Protein AF-A0A7Y7CDN3-F1 (afdb_monomer_lite)

Structure (mmCIF, N/CA/C/O backbone):
data_AF-A0A7Y7CDN3-F1
#
_entry.id   AF-A0A7Y7CDN3-F1
#
loop_
_atom_site.group_PDB
_atom_site.id
_atom_site.type_symbol
_atom_site.label_atom_id
_atom_site.label_alt_id
_atom_site.label_comp_id
_atom_site.labe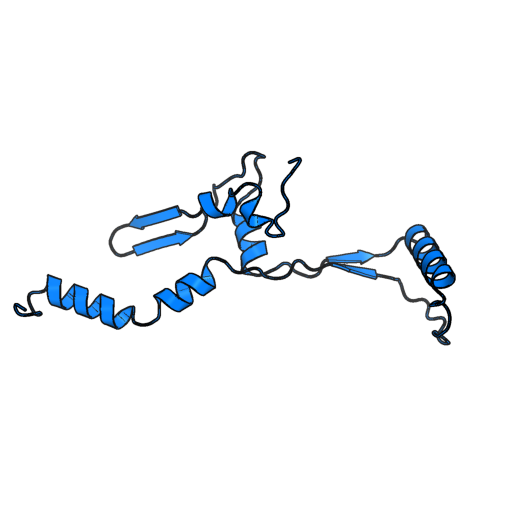l_asym_id
_atom_site.label_entity_id
_atom_site.label_seq_id
_atom_site.pdbx_PDB_ins_code
_atom_site.Cartn_x
_atom_site.Cartn_y
_atom_site.Cartn_z
_atom_site.occupancy
_atom_site.B_iso_or_equiv
_atom_site.auth_seq_id
_atom_site.auth_comp_id
_atom_site.auth_asym_id
_atom_site.auth_atom_id
_atom_site.pdbx_PDB_model_num
ATOM 1 N N . LEU A 1 1 ? 21.767 3.404 4.060 1.00 52.09 1 LEU A N 1
ATOM 2 C CA . LEU A 1 1 ? 21.226 2.105 4.531 1.00 52.09 1 LEU A CA 1
ATOM 3 C C . LEU A 1 1 ? 22.237 0.979 4.282 1.00 52.09 1 LEU A C 1
ATOM 5 O O . LEU A 1 1 ? 21.964 0.056 3.527 1.00 52.09 1 LEU A O 1
ATOM 9 N N . ALA A 1 2 ? 23.423 1.057 4.891 1.00 40.84 2 ALA A N 1
ATOM 10 C CA . ALA A 1 2 ? 24.385 -0.045 4.859 1.00 40.84 2 ALA A CA 1
ATOM 11 C C . ALA A 1 2 ? 24.107 -0.964 6.061 1.00 40.84 2 ALA A C 1
ATOM 13 O O . ALA A 1 2 ? 24.023 -0.468 7.181 1.00 40.84 2 ALA A O 1
ATOM 14 N N . GLY A 1 3 ? 23.918 -2.269 5.828 1.00 55.06 3 GLY A N 1
ATOM 15 C CA . GLY A 1 3 ? 23.789 -3.278 6.894 1.00 55.06 3 GLY A CA 1
ATOM 16 C C . GLY A 1 3 ? 22.379 -3.802 7.211 1.00 55.06 3 GLY A C 1
ATOM 17 O O . GLY A 1 3 ? 22.236 -4.578 8.151 1.00 55.06 3 GLY A O 1
ATOM 18 N N . PHE A 1 4 ? 21.332 -3.438 6.457 1.00 53.91 4 PHE A N 1
ATOM 19 C CA . PHE A 1 4 ? 19.982 -3.979 6.688 1.00 53.91 4 PHE A CA 1
ATOM 20 C C . PHE A 1 4 ? 19.721 -5.255 5.866 1.00 53.91 4 PHE A C 1
ATOM 22 O O . PHE A 1 4 ? 19.510 -5.183 4.659 1.00 53.91 4 PHE A O 1
ATOM 29 N N . ASN A 1 5 ? 19.680 -6.415 6.533 1.00 51.41 5 ASN A N 1
ATOM 30 C CA . ASN A 1 5 ? 19.400 -7.738 5.944 1.00 51.41 5 ASN A CA 1
ATOM 31 C C . ASN A 1 5 ? 17.955 -8.215 6.221 1.00 51.41 5 ASN A C 1
ATOM 33 O O . ASN A 1 5 ? 17.728 -9.331 6.686 1.00 51.41 5 ASN A O 1
ATOM 37 N N . GLY A 1 6 ? 16.955 -7.367 5.958 1.00 52.69 6 GLY A N 1
ATOM 38 C CA . GLY A 1 6 ? 15.535 -7.713 6.090 1.00 52.69 6 GLY A CA 1
ATOM 39 C C . GLY A 1 6 ? 14.761 -7.513 4.784 1.00 52.69 6 GLY A C 1
ATOM 40 O O . GLY A 1 6 ? 14.777 -6.433 4.207 1.00 52.69 6 GLY A O 1
ATOM 41 N N . THR A 1 7 ? 14.008 -8.518 4.332 1.00 49.50 7 THR A N 1
ATOM 42 C CA . THR A 1 7 ? 13.204 -8.493 3.084 1.00 49.50 7 THR A CA 1
ATOM 43 C C . THR A 1 7 ? 11.942 -7.625 3.144 1.00 49.50 7 THR A C 1
ATOM 45 O O . THR A 1 7 ? 11.148 -7.605 2.202 1.00 49.50 7 THR A O 1
ATOM 48 N N . LYS A 1 8 ? 11.709 -6.897 4.238 1.00 54.84 8 LYS A N 1
ATOM 49 C CA . LYS A 1 8 ? 10.496 -6.093 4.410 1.00 54.84 8 LYS A CA 1
ATOM 50 C C . LYS A 1 8 ? 10.820 -4.626 4.173 1.00 54.84 8 LYS A C 1
ATOM 52 O O . LYS A 1 8 ? 11.198 -3.926 5.104 1.00 54.84 8 LYS A O 1
ATOM 57 N N . ALA A 1 9 ? 10.602 -4.154 2.946 1.00 46.16 9 ALA A N 1
ATOM 58 C CA . ALA A 1 9 ? 10.733 -2.740 2.571 1.00 46.16 9 ALA A CA 1
ATOM 59 C C . ALA A 1 9 ? 9.943 -1.787 3.502 1.00 46.16 9 ALA A C 1
ATOM 61 O O . ALA A 1 9 ? 10.349 -0.653 3.718 1.00 46.16 9 ALA A O 1
ATOM 62 N N . LEU A 1 10 ? 8.872 -2.279 4.140 1.00 50.66 10 LEU A N 1
ATOM 63 C CA . LEU A 1 10 ? 8.075 -1.556 5.141 1.00 50.66 10 LEU A CA 1
ATOM 64 C C . LEU A 1 10 ? 8.786 -1.305 6.486 1.00 50.66 10 LEU A C 1
ATOM 66 O O . LEU A 1 10 ? 8.354 -0.449 7.253 1.00 50.66 10 LEU A O 1
ATOM 70 N N . LEU A 1 11 ? 9.839 -2.064 6.802 1.00 52.88 11 LEU A N 1
ATOM 71 C CA . LEU A 1 11 ? 10.558 -2.000 8.082 1.00 52.88 11 LEU A CA 1
ATOM 72 C C . LEU A 1 11 ? 11.887 -1.245 7.998 1.00 52.88 11 LEU A C 1
ATOM 74 O O . LEU A 1 11 ? 12.485 -0.987 9.034 1.00 52.88 11 LEU A O 1
ATOM 78 N N . VAL A 1 12 ? 12.348 -0.902 6.793 1.00 57.94 12 VAL A N 1
ATOM 79 C CA . VAL A 1 12 ? 13.673 -0.296 6.595 1.00 57.94 12 VAL A CA 1
ATOM 80 C C . VAL A 1 12 ? 13.730 1.110 7.200 1.00 57.94 12 VAL A C 1
ATOM 82 O O . VAL A 1 12 ? 14.669 1.429 7.918 1.00 57.94 12 VAL A O 1
ATOM 85 N N . SER A 1 13 ? 12.705 1.932 6.955 1.00 68.06 13 SER A N 1
ATOM 86 C CA . SER A 1 13 ? 12.543 3.242 7.605 1.00 68.06 13 SER A CA 1
ATOM 87 C C . SER A 1 13 ? 11.493 3.234 8.718 1.00 68.06 13 SER A C 1
ATOM 89 O O . SER A 1 13 ? 11.454 4.145 9.537 1.00 68.06 13 SER A O 1
ATOM 91 N N . GLY A 1 14 ? 10.586 2.248 8.726 1.00 74.31 14 GLY A N 1
ATOM 92 C CA . GLY A 1 14 ? 9.419 2.225 9.612 1.00 74.31 14 GLY A CA 1
ATOM 93 C C . GLY A 1 14 ? 8.410 3.356 9.362 1.00 74.31 14 GLY A C 1
ATOM 94 O O . GLY A 1 14 ? 7.388 3.404 10.043 1.00 74.31 14 GLY A O 1
ATOM 95 N N . ALA A 1 15 ? 8.645 4.234 8.377 1.00 79.12 15 ALA A N 1
ATOM 96 C CA . ALA A 1 15 ? 7.847 5.438 8.145 1.00 79.12 15 ALA A CA 1
ATOM 97 C C . ALA A 1 15 ? 6.362 5.122 7.914 1.00 79.12 15 ALA A C 1
ATOM 99 O O . ALA A 1 15 ? 5.504 5.777 8.493 1.00 79.12 15 ALA A O 1
ATOM 100 N N . LEU A 1 16 ? 6.056 4.068 7.145 1.00 82.75 16 LEU A N 1
ATOM 101 C CA . LEU A 1 16 ? 4.673 3.661 6.874 1.00 82.75 16 LEU A CA 1
ATOM 102 C C . LEU A 1 16 ? 3.960 3.086 8.106 1.00 82.75 16 LEU A C 1
ATOM 104 O O . LEU A 1 16 ? 2.758 3.251 8.267 1.00 82.75 16 LEU A O 1
ATOM 108 N N . ARG A 1 17 ? 4.693 2.397 8.987 1.00 83.94 17 ARG A N 1
ATOM 109 C CA . ARG A 1 17 ? 4.140 1.915 10.259 1.00 83.94 17 ARG A CA 1
ATOM 110 C C . ARG A 1 17 ? 3.861 3.093 11.191 1.00 83.94 17 ARG A C 1
ATOM 112 O O . ARG A 1 17 ? 2.812 3.130 11.823 1.00 83.94 17 ARG A O 1
ATOM 119 N N . ASN A 1 18 ? 4.802 4.029 11.274 1.00 85.31 18 ASN A N 1
ATOM 120 C CA . ASN A 1 18 ? 4.725 5.184 12.166 1.00 85.31 18 ASN A CA 1
ATOM 121 C C . ASN A 1 18 ? 3.708 6.233 11.691 1.00 85.31 18 ASN A C 1
ATOM 123 O O . ASN A 1 18 ? 3.297 7.072 12.484 1.00 85.31 18 ASN A O 1
ATOM 127 N N . SER A 1 19 ? 3.287 6.187 10.424 1.00 87.75 19 SER A N 1
ATOM 128 C CA . SER A 1 19 ? 2.269 7.086 9.875 1.00 87.75 19 SER A CA 1
ATOM 129 C C . SER A 1 19 ? 0.828 6.618 10.082 1.00 87.75 19 SER A C 1
ATOM 131 O O . SER A 1 19 ? -0.093 7.325 9.671 1.00 87.75 19 SER A O 1
ATOM 133 N N . ILE A 1 20 ? 0.615 5.451 10.700 1.00 89.69 20 ILE A N 1
ATOM 134 C CA . ILE A 1 20 ? -0.725 4.990 11.072 1.00 89.69 20 ILE A CA 1
ATOM 135 C C . ILE A 1 20 ? -1.225 5.863 12.225 1.00 89.69 20 ILE A C 1
ATOM 137 O O . ILE A 1 20 ? -0.721 5.776 13.344 1.00 89.69 20 ILE A O 1
ATOM 141 N N . SER A 1 21 ? -2.228 6.689 11.949 1.00 91.19 21 SER A N 1
ATOM 142 C CA . SER A 1 21 ? -2.898 7.541 12.920 1.00 91.19 21 SER A CA 1
ATOM 143 C C . SER A 1 21 ? -4.242 6.955 13.338 1.00 91.19 21 SER A C 1
ATOM 145 O O . SER A 1 21 ? -4.941 6.300 12.559 1.00 91.19 21 SER A O 1
ATOM 147 N N . VAL A 1 22 ? -4.596 7.223 14.593 1.00 91.06 22 VAL A N 1
ATOM 148 C CA . VAL A 1 22 ? -5.920 6.969 15.153 1.00 91.06 22 VAL A CA 1
ATOM 149 C C . VAL A 1 22 ? -6.500 8.314 15.560 1.00 91.06 22 VAL A C 1
ATOM 151 O O . VAL A 1 22 ? -5.884 9.025 16.350 1.00 91.06 22 VAL A O 1
ATOM 154 N N . VAL A 1 23 ? -7.653 8.669 15.004 1.00 89.69 23 VAL A N 1
ATOM 155 C CA . VAL A 1 23 ? -8.388 9.892 15.349 1.00 89.69 23 VAL A CA 1
ATOM 156 C C . VAL A 1 23 ? -9.787 9.465 15.758 1.00 89.69 23 VAL A C 1
ATOM 158 O O . VAL A 1 23 ? -10.438 8.747 15.007 1.00 89.69 23 VAL A O 1
ATOM 161 N N . VAL A 1 24 ? -10.218 9.846 16.957 1.00 89.31 24 VAL A N 1
ATOM 162 C CA . VAL A 1 24 ? -11.545 9.514 17.490 1.00 89.31 24 VAL A CA 1
ATOM 163 C C . VAL A 1 24 ? -12.328 10.811 17.628 1.00 89.31 24 VAL A C 1
ATOM 165 O O . VAL A 1 24 ? -11.882 11.719 18.328 1.00 89.31 24 VAL A O 1
ATOM 168 N N . GLU A 1 25 ? -13.472 10.888 16.958 1.00 89.12 25 GLU A N 1
ATOM 169 C CA . GLU A 1 25 ? -14.383 12.031 16.969 1.00 89.12 25 GLU A CA 1
ATOM 170 C C . GLU A 1 25 ? -15.794 11.532 17.284 1.00 89.12 25 GLU A C 1
ATOM 172 O O . GLU A 1 25 ? -16.441 10.882 16.466 1.00 89.12 25 GLU A O 1
ATOM 177 N N . GLY A 1 26 ? -16.266 11.811 18.503 1.00 85.62 26 GLY A N 1
ATOM 178 C CA . GLY A 1 26 ? -17.549 11.298 18.986 1.00 85.62 26 GLY A CA 1
ATOM 179 C C . GLY A 1 26 ? -17.602 9.769 18.929 1.00 85.62 26 GLY A C 1
ATOM 180 O O . GLY A 1 26 ? -16.769 9.094 19.533 1.00 85.62 26 GLY A O 1
ATOM 181 N N . ASP A 1 27 ? -18.568 9.249 18.172 1.00 80.62 27 ASP A N 1
ATOM 182 C CA . ASP A 1 27 ? -18.787 7.811 17.978 1.00 80.62 27 ASP A CA 1
ATOM 183 C C . ASP A 1 27 ? -18.017 7.235 16.775 1.00 80.62 27 ASP A C 1
ATOM 185 O O . ASP A 1 27 ? -18.099 6.036 16.486 1.00 80.62 27 ASP A O 1
ATOM 189 N N . GLU A 1 28 ? -17.252 8.067 16.066 1.00 80.38 28 GLU A N 1
ATOM 190 C CA . GLU A 1 28 ? -16.470 7.664 14.905 1.00 80.38 28 GLU A CA 1
ATOM 191 C C . GLU A 1 28 ? -14.978 7.582 15.233 1.00 80.38 28 GLU A C 1
ATOM 193 O O . GLU A 1 28 ? -14.409 8.387 15.971 1.00 80.38 28 GLU A O 1
ATOM 198 N N . ALA A 1 29 ? -14.313 6.581 14.658 1.00 86.25 29 ALA A N 1
ATOM 199 C CA . ALA A 1 29 ? -12.872 6.425 14.764 1.00 86.25 29 ALA A CA 1
ATOM 200 C C . ALA A 1 29 ? -12.264 6.202 13.381 1.00 86.25 29 ALA A C 1
ATOM 202 O O . ALA A 1 29 ? -12.572 5.230 12.686 1.00 86.25 29 ALA A O 1
ATOM 203 N N . PHE A 1 30 ? -11.343 7.080 13.004 1.00 88.62 30 PHE A N 1
ATOM 204 C CA . PHE A 1 30 ? -10.455 6.890 11.874 1.00 88.62 30 PHE A CA 1
ATOM 205 C C . PHE A 1 30 ? -9.218 6.106 12.317 1.00 88.62 30 PHE A C 1
ATOM 207 O O . PHE A 1 30 ? -8.554 6.473 13.284 1.00 88.62 30 PHE A O 1
ATOM 214 N N . ILE A 1 31 ? -8.881 5.047 11.578 1.00 89.81 31 ILE A N 1
ATOM 215 C CA . ILE A 1 31 ? -7.625 4.304 11.726 1.00 89.81 31 ILE A CA 1
ATOM 216 C C . ILE A 1 31 ? -7.027 4.136 10.333 1.00 89.81 31 ILE A C 1
ATOM 218 O O . ILE A 1 31 ? -7.581 3.418 9.496 1.00 89.81 31 ILE A O 1
ATOM 222 N N . GLY A 1 32 ? -5.894 4.775 10.069 1.00 92.12 32 GLY A N 1
ATOM 223 C CA . GLY A 1 32 ? -5.285 4.726 8.743 1.00 92.12 32 GLY A CA 1
ATOM 224 C C . GLY A 1 32 ? -4.109 5.673 8.596 1.00 92.12 32 GLY A C 1
ATOM 225 O O . GLY A 1 32 ? -3.573 6.164 9.578 1.00 92.12 32 GLY A O 1
ATOM 226 N N . VAL A 1 33 ? -3.695 5.925 7.357 1.00 92.06 33 VAL A N 1
ATOM 227 C CA . VAL A 1 33 ? -2.621 6.879 7.052 1.00 92.06 33 VAL A CA 1
ATOM 228 C C . VAL A 1 33 ? -3.248 8.194 6.599 1.00 92.06 33 VAL A C 1
ATOM 230 O O . VAL A 1 33 ? -4.052 8.206 5.666 1.00 92.06 33 VAL A O 1
ATOM 233 N N . SER A 1 34 ? -2.890 9.301 7.255 1.00 91.69 34 SER A N 1
ATOM 234 C CA . SER A 1 34 ? -3.358 10.636 6.860 1.00 91.69 34 SER A CA 1
ATOM 235 C C . SER A 1 34 ? -2.899 10.994 5.441 1.00 91.69 34 SER A C 1
ATOM 237 O O . SER A 1 34 ? -1.760 10.721 5.061 1.00 91.69 34 SER A O 1
ATOM 239 N N . ARG A 1 35 ? -3.745 11.702 4.678 1.00 90.50 35 ARG A N 1
ATOM 240 C CA . ARG A 1 35 ? -3.383 12.238 3.348 1.00 90.50 35 ARG A CA 1
ATOM 241 C C . ARG A 1 35 ? -2.214 13.223 3.395 1.00 90.50 35 ARG A C 1
ATOM 243 O O . ARG A 1 35 ? -1.526 13.409 2.397 1.00 90.50 35 ARG A O 1
ATOM 250 N N . THR A 1 36 ? -1.997 13.860 4.543 1.00 91.50 36 THR A N 1
ATOM 251 C CA . THR A 1 36 ? -0.902 14.814 4.754 1.00 91.50 36 THR A CA 1
ATOM 252 C C . THR A 1 36 ? 0.387 14.150 5.235 1.00 91.50 36 THR A C 1
ATOM 254 O O . THR A 1 36 ? 1.405 14.829 5.335 1.00 91.50 36 THR A O 1
ATOM 257 N N . ALA A 1 37 ? 0.381 12.842 5.517 1.00 90.06 37 ALA A N 1
ATOM 258 C CA . ALA A 1 37 ? 1.557 12.140 6.015 1.00 90.06 37 ALA A CA 1
ATOM 259 C C . ALA A 1 37 ? 2.650 12.060 4.938 1.00 90.06 37 ALA A C 1
ATOM 261 O O . ALA A 1 37 ? 2.417 11.564 3.829 1.00 90.06 37 ALA A O 1
ATOM 262 N N . LYS A 1 38 ? 3.854 12.526 5.284 1.00 91.06 38 LYS A N 1
ATOM 263 C CA . LYS A 1 38 ? 5.031 12.528 4.410 1.00 91.06 38 LYS A CA 1
ATOM 264 C C . LYS A 1 38 ? 6.166 11.698 4.998 1.00 91.06 38 LYS A C 1
ATOM 266 O O . LYS A 1 38 ? 6.315 11.629 6.217 1.00 91.06 38 LYS A O 1
ATOM 271 N N . SER A 1 39 ? 6.948 11.054 4.134 1.00 86.12 39 SER A N 1
ATOM 272 C CA . SER A 1 39 ? 8.206 10.420 4.530 1.00 86.12 39 SER A CA 1
ATOM 273 C C . SER A 1 39 ? 9.240 11.497 4.902 1.00 86.12 39 SER A C 1
ATOM 275 O O . SER A 1 39 ? 9.046 12.666 4.559 1.00 86.12 39 SER A O 1
ATOM 277 N N . PRO A 1 40 ? 10.355 11.132 5.563 1.00 82.50 40 PRO A N 1
ATOM 278 C CA . PRO A 1 40 ? 11.478 12.053 5.770 1.00 82.50 40 PRO A CA 1
ATOM 279 C C . PRO A 1 40 ? 11.995 12.692 4.471 1.00 82.50 40 PRO A C 1
ATOM 281 O O . PRO A 1 40 ? 12.467 13.823 4.493 1.00 82.50 40 PRO A O 1
ATOM 284 N N . ASP A 1 41 ? 11.839 11.995 3.344 1.00 84.06 41 ASP A N 1
ATOM 285 C CA . ASP A 1 41 ? 12.245 12.440 2.008 1.00 84.06 41 ASP A CA 1
ATOM 286 C C . ASP A 1 41 ? 11.140 13.236 1.275 1.00 84.06 41 ASP A C 1
ATOM 288 O O . ASP A 1 41 ? 11.288 13.597 0.110 1.00 84.06 41 ASP A O 1
ATOM 292 N N . GLY A 1 42 ? 10.007 13.511 1.935 1.00 85.94 42 GLY A N 1
ATOM 293 C CA . GLY A 1 42 ? 8.887 14.282 1.381 1.00 85.94 42 GLY A CA 1
ATOM 294 C C . GLY A 1 42 ? 7.891 13.473 0.539 1.00 85.94 42 GLY A C 1
ATOM 295 O O . GLY A 1 42 ? 6.933 14.039 0.002 1.00 85.94 42 GLY A O 1
ATOM 296 N N . GLU A 1 43 ? 8.058 12.154 0.439 1.00 86.00 43 GLU A N 1
ATOM 297 C CA . GLU A 1 43 ? 7.151 11.293 -0.325 1.00 86.00 43 GLU A CA 1
ATOM 298 C C . GLU A 1 43 ? 5.792 11.149 0.365 1.00 86.00 43 GLU A C 1
ATOM 300 O O . GLU A 1 43 ? 5.681 11.118 1.589 1.00 86.00 43 GLU A O 1
ATOM 305 N N . SER A 1 44 ? 4.731 11.036 -0.429 1.00 90.38 44 SER A N 1
ATOM 306 C CA . SER A 1 44 ? 3.364 10.847 0.056 1.00 90.38 44 SER A CA 1
ATOM 307 C C . SER A 1 44 ? 3.169 9.445 0.641 1.00 90.38 44 SER A C 1
ATOM 309 O O . SER A 1 44 ? 3.136 8.453 -0.088 1.00 90.38 44 SER A O 1
ATOM 311 N N . LEU A 1 45 ? 3.005 9.340 1.963 1.00 90.62 45 LEU A N 1
ATOM 312 C CA . LEU A 1 45 ? 2.848 8.036 2.617 1.00 90.62 45 LEU A CA 1
ATOM 313 C C . LEU A 1 45 ? 1.477 7.408 2.366 1.00 90.62 45 LEU A C 1
ATOM 315 O O . LEU A 1 45 ? 1.356 6.189 2.466 1.00 90.62 45 LEU A O 1
ATOM 319 N N . VAL A 1 46 ? 0.457 8.199 2.016 1.00 92.38 46 VAL A N 1
ATOM 320 C CA . VAL A 1 46 ? -0.862 7.665 1.645 1.00 92.38 46 VAL A CA 1
ATOM 321 C C . VAL A 1 46 ? -0.808 6.899 0.320 1.00 92.38 46 VAL A C 1
ATOM 323 O O . VAL A 1 46 ? -1.386 5.820 0.222 1.00 92.38 46 VAL A O 1
ATOM 326 N N . ASP A 1 47 ? -0.037 7.382 -0.657 1.00 90.12 47 ASP A N 1
ATOM 327 C CA . ASP A 1 47 ? 0.103 6.720 -1.960 1.00 90.12 47 ASP A CA 1
ATOM 328 C C . ASP A 1 47 ? 0.898 5.419 -1.818 1.00 90.12 47 ASP A C 1
ATOM 330 O O . ASP A 1 47 ? 0.524 4.377 -2.360 1.00 90.12 47 ASP A O 1
ATOM 334 N N . VAL A 1 48 ? 1.950 5.450 -0.994 1.00 89.19 48 VAL A N 1
ATOM 335 C CA . VAL A 1 48 ? 2.709 4.251 -0.620 1.00 89.19 48 VAL A CA 1
ATOM 336 C C . VAL A 1 48 ? 1.815 3.261 0.132 1.00 89.19 48 VAL A C 1
ATOM 338 O O . VAL A 1 48 ? 1.832 2.071 -0.183 1.00 89.19 48 VAL A O 1
ATOM 341 N N . ALA A 1 49 ? 0.999 3.726 1.086 1.00 90.06 49 ALA A N 1
ATOM 342 C CA . ALA A 1 49 ? 0.050 2.883 1.814 1.00 90.06 49 ALA A CA 1
ATOM 343 C C . ALA A 1 49 ? -0.942 2.208 0.867 1.00 90.06 49 ALA A C 1
ATOM 345 O O . ALA A 1 49 ? -1.166 1.005 0.976 1.00 90.06 49 ALA A O 1
ATOM 346 N N . GLN A 1 50 ? -1.505 2.957 -0.080 1.00 91.69 50 GLN A N 1
ATOM 347 C CA . GLN A 1 50 ? -2.468 2.440 -1.044 1.00 91.69 50 GLN A CA 1
ATOM 348 C C . GLN A 1 50 ? -1.829 1.411 -1.982 1.00 91.69 50 GLN A C 1
ATOM 350 O O . GLN A 1 50 ? -2.381 0.324 -2.167 1.00 91.69 50 GLN A O 1
ATOM 355 N N . LEU A 1 51 ? -0.643 1.714 -2.516 1.00 90.81 51 LEU A N 1
ATOM 356 C CA . LEU A 1 51 ? 0.105 0.796 -3.372 1.00 90.81 51 LEU A CA 1
ATOM 357 C C . LEU A 1 51 ? 0.442 -0.509 -2.640 1.00 90.81 51 LEU A C 1
ATOM 359 O O . LEU A 1 51 ? 0.350 -1.585 -3.224 1.00 90.81 51 LEU A O 1
ATOM 363 N N . GLN A 1 52 ? 0.813 -0.432 -1.362 1.00 89.44 52 GLN A N 1
ATOM 364 C CA . GLN A 1 52 ? 1.096 -1.619 -0.556 1.00 89.44 52 GLN A CA 1
ATOM 365 C C . GLN A 1 52 ? -0.192 -2.371 -0.205 1.00 89.44 52 GLN A C 1
ATOM 367 O O . GLN A 1 52 ? -0.233 -3.587 -0.336 1.00 89.44 52 GLN A O 1
ATOM 372 N N . GLU A 1 53 ? -1.272 -1.696 0.180 1.00 89.56 53 GLU A N 1
ATOM 373 C CA . GLU A 1 53 ? -2.505 -2.366 0.609 1.00 89.56 53 GLU A CA 1
ATOM 374 C C . GLU A 1 53 ? -3.228 -3.084 -0.546 1.00 89.56 53 GLU A C 1
ATOM 376 O O . GLU A 1 53 ? -3.797 -4.161 -0.343 1.00 89.56 53 GLU A O 1
ATOM 381 N N . TYR A 1 54 ? -3.182 -2.521 -1.758 1.00 92.44 54 TYR A N 1
ATOM 382 C CA . TYR A 1 54 ? -3.943 -3.016 -2.915 1.00 92.44 54 TYR A CA 1
ATOM 383 C C . TYR A 1 54 ? -3.083 -3.547 -4.065 1.00 92.44 54 TYR A C 1
ATOM 385 O O . TYR A 1 54 ? -3.601 -4.243 -4.938 1.00 92.44 54 TYR A O 1
ATOM 393 N N . GLY A 1 55 ? -1.777 -3.288 -4.055 1.00 91.56 55 GLY A N 1
ATOM 394 C CA . GLY A 1 55 ? -0.925 -3.512 -5.216 1.00 91.56 55 GLY A CA 1
ATOM 395 C C . GLY A 1 55 ? -1.083 -2.407 -6.261 1.00 91.56 55 GLY A C 1
ATOM 396 O O . GLY A 1 55 ? -1.963 -1.549 -6.182 1.00 91.56 55 GLY A O 1
ATOM 397 N N . GLY A 1 56 ? -0.191 -2.425 -7.246 1.00 90.56 56 GLY A N 1
ATOM 398 C CA . GLY A 1 56 ? -0.207 -1.499 -8.373 1.00 90.56 56 GLY A CA 1
ATOM 399 C C . GLY A 1 56 ? -0.803 -2.131 -9.631 1.00 90.56 56 GLY A C 1
ATOM 400 O O . GLY A 1 56 ? -0.767 -3.360 -9.783 1.00 90.56 56 GLY A O 1
ATOM 401 N N . PRO A 1 57 ? -1.310 -1.310 -10.567 1.00 91.19 57 PRO A N 1
ATOM 402 C CA . PRO A 1 57 ? -1.603 -1.789 -11.908 1.00 91.19 57 PRO A CA 1
ATOM 403 C C . PRO A 1 57 ? -0.307 -2.266 -12.590 1.00 91.19 57 PRO A C 1
ATOM 405 O O . PRO A 1 57 ? 0.778 -1.764 -12.275 1.00 91.19 57 PRO A O 1
ATOM 408 N N . PRO A 1 58 ? -0.387 -3.222 -13.530 1.00 91.00 58 PRO A N 1
ATOM 409 C CA . PRO A 1 58 ? 0.763 -3.599 -14.337 1.00 91.00 58 PRO A CA 1
ATOM 410 C C . PRO A 1 58 ? 1.286 -2.401 -15.134 1.00 91.00 58 PRO A C 1
ATOM 412 O O . PRO A 1 58 ? 0.527 -1.713 -15.818 1.00 91.00 58 PRO A O 1
ATOM 415 N N . VAL A 1 59 ? 2.593 -2.179 -15.084 1.00 90.62 59 VAL A N 1
ATOM 416 C CA . VAL A 1 59 ? 3.297 -1.214 -15.922 1.00 90.62 59 VAL A CA 1
ATOM 417 C C . VAL A 1 59 ? 3.878 -1.970 -17.108 1.00 90.62 59 VAL A C 1
ATOM 419 O O . VAL A 1 59 ? 4.704 -2.871 -16.954 1.00 90.62 59 VAL A O 1
ATOM 422 N N . VAL A 1 60 ? 3.425 -1.610 -18.308 1.00 90.06 60 VAL A N 1
ATOM 423 C CA . VAL A 1 60 ? 3.901 -2.201 -19.561 1.00 90.06 60 VAL A CA 1
ATOM 424 C C . VAL A 1 60 ? 4.987 -1.308 -20.143 1.00 90.06 60 VAL A C 1
ATOM 426 O O . VAL A 1 60 ? 4.719 -0.209 -20.626 1.00 90.06 60 VAL A O 1
ATOM 429 N N . ILE A 1 61 ? 6.224 -1.792 -20.112 1.00 89.38 61 ILE A N 1
ATOM 430 C CA . ILE A 1 61 ? 7.398 -1.077 -20.604 1.00 89.38 61 ILE A CA 1
ATOM 431 C C . ILE A 1 61 ? 7.783 -1.667 -21.967 1.00 89.38 61 ILE A C 1
ATOM 433 O O . ILE A 1 61 ? 8.203 -2.829 -22.043 1.00 89.38 61 ILE A O 1
ATOM 437 N N . PRO A 1 62 ? 7.662 -0.910 -23.072 1.00 89.44 62 PRO A N 1
ATOM 438 C CA . PRO A 1 62 ? 8.075 -1.398 -24.379 1.00 89.44 62 PRO A CA 1
ATOM 439 C C . PRO A 1 62 ? 9.596 -1.571 -24.425 1.00 89.44 62 PRO A C 1
ATOM 441 O O . PRO A 1 62 ? 10.356 -0.654 -24.103 1.00 89.44 62 PRO A O 1
ATOM 444 N N . MET A 1 63 ? 10.073 -2.736 -24.871 1.00 87.88 63 MET A N 1
ATOM 445 C CA . MET A 1 63 ? 11.511 -2.946 -25.002 1.00 87.88 63 MET A CA 1
ATOM 446 C C . MET A 1 63 ? 12.068 -2.168 -26.191 1.00 87.88 63 MET A C 1
ATOM 448 O O . MET A 1 63 ? 11.663 -2.379 -27.342 1.00 87.88 63 MET A O 1
ATOM 452 N N . THR A 1 64 ? 13.089 -1.354 -25.933 1.00 89.25 64 THR A N 1
ATOM 453 C CA . THR A 1 64 ? 13.905 -0.761 -26.990 1.00 89.25 64 THR A CA 1
ATOM 454 C C . THR A 1 64 ? 14.634 -1.848 -27.791 1.00 89.25 64 THR A C 1
ATOM 456 O O . THR A 1 64 ? 14.912 -2.943 -27.280 1.00 89.25 64 THR A O 1
ATOM 459 N N . PRO A 1 65 ? 15.013 -1.563 -29.051 1.00 88.75 65 PRO A N 1
ATOM 460 C CA . PRO A 1 65 ? 15.774 -2.507 -29.864 1.00 88.75 65 PRO A CA 1
ATOM 461 C C . PRO A 1 65 ? 17.093 -2.960 -29.217 1.00 88.75 65 PRO A C 1
ATOM 463 O O . PRO A 1 65 ? 17.458 -4.127 -29.348 1.00 88.75 65 PRO A O 1
ATOM 466 N N . LYS A 1 66 ? 17.793 -2.071 -28.492 1.00 90.00 66 LYS A N 1
ATOM 467 C CA . LYS A 1 66 ? 19.059 -2.396 -27.809 1.00 90.00 66 LYS A CA 1
ATOM 468 C C . LYS A 1 66 ? 18.852 -3.382 -26.656 1.00 90.00 66 LYS A C 1
ATOM 470 O O . LYS A 1 66 ? 19.542 -4.396 -26.613 1.00 90.00 66 LYS A O 1
ATOM 475 N N . MET A 1 67 ? 17.861 -3.144 -25.790 1.00 89.50 67 MET A N 1
ATOM 476 C CA . MET A 1 67 ? 17.524 -4.067 -24.693 1.00 89.50 67 MET A CA 1
ATOM 477 C C . MET A 1 67 ? 17.137 -5.448 -25.216 1.00 89.50 67 MET A C 1
ATOM 479 O O . MET A 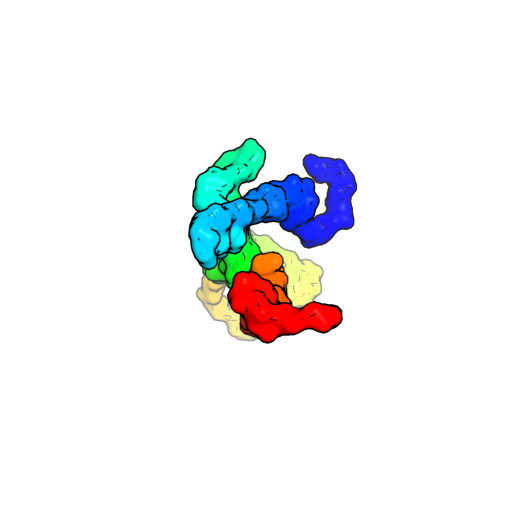1 67 ? 17.556 -6.465 -24.674 1.00 89.50 67 MET A O 1
ATOM 483 N N . ARG A 1 68 ? 16.383 -5.491 -26.319 1.00 85.19 68 ARG A N 1
ATOM 484 C CA . ARG A 1 68 ? 16.003 -6.751 -26.961 1.00 85.19 68 ARG A CA 1
ATOM 485 C C . ARG A 1 68 ? 17.222 -7.521 -27.462 1.00 85.19 68 ARG A C 1
ATOM 487 O O . ARG A 1 68 ? 17.339 -8.708 -27.185 1.00 85.19 68 ARG A O 1
ATOM 494 N N . ARG A 1 69 ? 18.135 -6.854 -28.178 1.00 85.75 69 ARG A N 1
ATOM 495 C CA . ARG A 1 69 ? 19.380 -7.476 -28.662 1.00 85.75 69 ARG A CA 1
ATOM 496 C C . ARG A 1 69 ? 20.205 -8.040 -27.508 1.00 85.75 69 ARG A C 1
ATOM 498 O O . ARG A 1 69 ? 20.683 -9.164 -27.613 1.00 85.75 69 ARG A O 1
ATOM 505 N N . PHE A 1 70 ? 20.316 -7.283 -26.420 1.00 90.06 70 PHE A N 1
ATOM 506 C CA . PHE A 1 70 ? 21.021 -7.715 -25.219 1.00 90.06 70 PHE A CA 1
ATOM 507 C C . PHE A 1 70 ? 20.372 -8.951 -24.578 1.00 90.06 70 PHE A C 1
ATOM 509 O O . PHE A 1 70 ? 21.055 -9.945 -24.357 1.00 90.06 70 PHE A O 1
ATOM 516 N N . LEU A 1 71 ? 19.047 -8.946 -24.385 1.00 86.19 71 LEU A N 1
ATOM 517 C CA . LEU A 1 71 ? 18.314 -10.103 -23.860 1.00 86.19 71 LEU A CA 1
ATOM 518 C C . LEU A 1 71 ? 18.527 -11.355 -24.725 1.00 86.19 71 LEU A C 1
ATOM 520 O O . LEU A 1 71 ? 18.807 -12.425 -24.197 1.00 86.19 71 LEU A O 1
ATOM 524 N N . PHE A 1 72 ? 18.451 -11.230 -26.053 1.00 84.25 72 PHE A N 1
ATOM 525 C CA . PHE A 1 72 ? 18.696 -12.366 -26.948 1.00 84.25 72 PHE A CA 1
ATOM 526 C C . PHE A 1 72 ? 20.144 -12.866 -26.911 1.00 84.25 72 PHE A C 1
ATOM 528 O O . PHE A 1 72 ? 20.361 -14.063 -27.082 1.00 84.25 72 PHE A O 1
ATOM 535 N N . ALA A 1 73 ? 21.128 -11.991 -26.686 1.00 89.06 73 ALA A N 1
ATOM 536 C CA . ALA A 1 73 ? 22.511 -12.417 -26.484 1.00 89.06 73 ALA A CA 1
ATOM 537 C C . ALA A 1 73 ? 22.650 -13.257 -25.202 1.00 89.06 73 ALA A C 1
ATOM 539 O O . ALA A 1 73 ? 23.232 -14.339 -25.253 1.00 89.06 73 ALA A O 1
ATOM 540 N N . LEU A 1 74 ? 22.028 -12.819 -24.100 1.00 89.31 74 LEU A N 1
ATOM 541 C CA . LEU A 1 74 ? 22.001 -13.574 -22.841 1.00 89.31 74 LEU A CA 1
ATOM 542 C C . LEU A 1 74 ? 21.280 -14.921 -22.986 1.00 89.31 74 LEU A C 1
ATOM 544 O O . LEU A 1 74 ? 21.780 -15.938 -22.515 1.00 89.31 74 LEU A O 1
ATOM 548 N N . LEU A 1 75 ? 20.141 -14.959 -23.685 1.00 86.00 75 LEU A N 1
ATOM 549 C CA . LEU A 1 75 ? 19.400 -16.204 -23.924 1.00 86.00 75 LEU A CA 1
ATOM 550 C C . LEU A 1 75 ? 20.204 -17.213 -24.757 1.00 86.00 75 LEU A C 1
ATOM 552 O O . LEU A 1 75 ? 20.142 -18.409 -24.484 1.00 86.00 75 LEU A O 1
ATOM 556 N N . ARG A 1 76 ? 20.985 -16.751 -25.747 1.00 85.69 76 ARG A N 1
ATOM 557 C CA . ARG A 1 76 ? 21.902 -17.620 -26.511 1.00 85.69 76 ARG A CA 1
ATOM 558 C C . ARG A 1 76 ? 23.019 -18.166 -25.640 1.00 85.69 76 ARG A C 1
ATOM 560 O O . ARG A 1 76 ? 23.297 -19.356 -25.708 1.00 85.69 76 ARG A O 1
ATOM 567 N N . GLN A 1 77 ? 23.628 -17.315 -24.818 1.00 86.69 77 GLN A N 1
ATOM 568 C CA . GLN A 1 77 ? 24.677 -17.732 -23.890 1.00 86.69 77 GLN A CA 1
ATOM 569 C C . GLN A 1 77 ? 24.163 -18.767 -22.877 1.00 86.69 77 GLN A C 1
ATOM 571 O O . GLN A 1 77 ? 24.881 -19.701 -22.542 1.00 86.69 77 GLN A O 1
ATOM 576 N N . ALA A 1 78 ? 22.911 -18.634 -22.434 1.00 87.38 78 ALA A N 1
ATOM 577 C CA . ALA A 1 78 ? 22.260 -19.576 -21.528 1.00 87.38 78 ALA A CA 1
ATOM 578 C C . ALA A 1 78 ? 21.778 -20.876 -22.208 1.00 87.38 78 ALA A C 1
ATOM 580 O O . ALA A 1 78 ? 21.181 -21.716 -21.542 1.00 87.38 78 ALA A O 1
ATOM 581 N N . GLY A 1 79 ? 21.972 -21.042 -23.524 1.00 83.50 79 GLY A N 1
ATOM 582 C CA . GLY A 1 79 ? 21.480 -22.208 -24.273 1.00 83.50 79 GLY A CA 1
ATOM 583 C C . GLY A 1 79 ? 19.958 -22.239 -24.476 1.00 83.50 79 GLY A C 1
ATOM 584 O O . GLY A 1 79 ? 19.425 -23.215 -24.990 1.00 83.50 79 GLY A O 1
ATOM 585 N N . LEU A 1 80 ? 19.250 -21.163 -24.122 1.00 77.19 80 LEU A N 1
ATOM 586 C CA . LEU A 1 80 ? 17.784 -21.056 -24.162 1.00 77.19 80 LEU A CA 1
ATOM 587 C C . LEU A 1 80 ? 17.251 -20.488 -25.486 1.00 77.19 80 LEU A C 1
ATOM 589 O O . LEU A 1 80 ? 16.054 -20.271 -25.649 1.00 77.19 80 LEU A O 1
ATOM 593 N N . ALA A 1 81 ? 18.125 -20.216 -26.454 1.00 67.56 81 ALA A N 1
ATOM 594 C CA . ALA A 1 81 ? 17.751 -19.597 -27.726 1.00 67.56 81 ALA A CA 1
ATOM 595 C C . ALA A 1 81 ? 17.085 -20.555 -28.743 1.00 67.56 81 ALA A C 1
ATOM 597 O O . ALA A 1 81 ? 16.912 -20.174 -29.899 1.00 67.56 81 ALA A O 1
ATOM 598 N N . GLY A 1 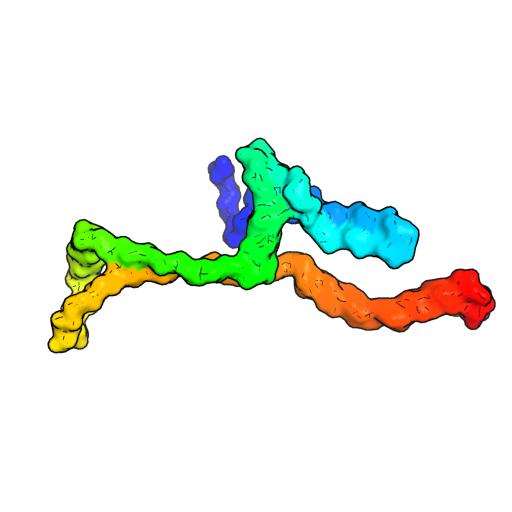82 ? 16.736 -21.782 -28.339 1.00 58.97 82 GLY A N 1
ATOM 599 C CA . GLY A 1 82 ? 16.513 -22.913 -29.246 1.00 58.97 82 GLY A CA 1
ATOM 600 C C . GLY A 1 82 ? 15.086 -23.250 -29.698 1.00 58.97 82 GLY A C 1
ATOM 601 O O . GLY A 1 82 ? 14.969 -24.085 -30.585 1.00 58.97 82 GLY A O 1
ATOM 602 N N . GLU A 1 83 ? 14.004 -22.660 -29.172 1.00 55.69 83 GLU A N 1
ATOM 603 C CA . GLU A 1 83 ? 12.662 -23.264 -29.387 1.00 55.69 83 GLU A CA 1
ATOM 604 C C . GLU A 1 83 ? 11.600 -22.423 -30.112 1.00 55.69 83 GLU A C 1
ATOM 606 O O . GLU A 1 83 ? 10.550 -22.954 -30.475 1.00 55.69 83 GLU A O 1
ATOM 611 N N . SER A 1 84 ? 11.833 -21.148 -30.439 1.00 52.47 84 SER A N 1
ATOM 612 C CA . SER A 1 84 ? 10.810 -20.382 -31.171 1.00 52.47 84 SER A CA 1
ATOM 613 C C . SER A 1 84 ? 10.951 -20.536 -32.687 1.00 52.47 84 SER A C 1
ATOM 615 O O . SER A 1 84 ? 11.520 -19.677 -33.360 1.00 52.47 84 SER A O 1
ATOM 617 N N . ARG A 1 85 ? 10.361 -21.603 -33.248 1.00 49.47 85 ARG A N 1
ATOM 618 C CA . ARG A 1 85 ? 10.135 -21.765 -34.706 1.00 49.47 85 ARG A CA 1
ATOM 619 C C . ARG A 1 85 ? 9.224 -20.687 -35.315 1.00 49.47 85 ARG A C 1
ATOM 621 O O . ARG A 1 85 ? 9.152 -20.567 -36.531 1.00 49.47 85 ARG A O 1
ATOM 628 N N . ASN A 1 86 ? 8.589 -19.864 -34.482 1.00 49.84 86 ASN A N 1
ATOM 629 C CA . ASN A 1 86 ? 7.799 -18.720 -34.910 1.00 49.84 86 ASN A CA 1
ATOM 630 C C . ASN A 1 86 ? 8.605 -17.437 -34.701 1.00 49.84 86 ASN A C 1
ATOM 632 O O . ASN A 1 86 ? 8.656 -16.877 -33.604 1.00 49.84 86 ASN A O 1
ATOM 636 N N . SER A 1 87 ? 9.235 -16.958 -35.772 1.00 50.12 87 SER A N 1
ATOM 637 C CA . SER A 1 87 ? 9.874 -15.642 -35.874 1.00 50.12 87 SER A CA 1
ATOM 638 C C . SER A 1 87 ? 8.818 -14.528 -35.939 1.00 50.12 87 SER A C 1
ATOM 640 O O . SER A 1 87 ? 8.761 -13.715 -36.860 1.00 50.12 87 SER A O 1
ATOM 642 N N . GLY A 1 88 ? 7.933 -14.489 -34.945 1.00 52.09 88 GLY A N 1
ATOM 643 C CA . GLY A 1 88 ? 6.948 -13.430 -34.809 1.00 52.09 88 GLY A CA 1
ATOM 644 C C . GLY A 1 88 ? 7.643 -12.097 -34.549 1.00 52.09 88 GLY A C 1
ATOM 645 O O . GLY A 1 88 ? 8.492 -11.978 -33.664 1.00 52.09 88 GLY A O 1
ATOM 646 N N . ARG A 1 89 ? 7.233 -11.065 -35.290 1.00 55.31 89 ARG A N 1
ATOM 647 C CA . ARG A 1 89 ? 7.593 -9.644 -35.127 1.00 55.31 89 ARG A CA 1
ATOM 648 C C . ARG A 1 89 ? 7.019 -9.060 -33.820 1.00 55.31 89 ARG A C 1
ATOM 650 O O . ARG A 1 89 ? 6.487 -7.954 -33.807 1.00 55.31 89 ARG A O 1
ATOM 657 N N . GLY A 1 90 ? 7.063 -9.817 -32.725 1.00 58.50 90 GLY A N 1
ATOM 658 C CA . GLY A 1 90 ? 6.531 -9.427 -31.428 1.00 58.50 90 GLY A CA 1
ATOM 659 C C . GLY A 1 90 ? 7.335 -8.262 -30.865 1.00 58.50 90 GLY A C 1
ATOM 660 O O . GLY A 1 90 ? 8.555 -8.342 -30.696 1.00 58.50 90 GLY A O 1
ATOM 661 N N . ARG A 1 91 ? 6.660 -7.148 -30.572 1.00 62.84 91 ARG A N 1
ATOM 662 C CA . ARG A 1 91 ? 7.242 -6.089 -29.745 1.00 62.84 91 ARG A CA 1
ATOM 663 C C . ARG A 1 91 ? 7.445 -6.688 -28.354 1.00 62.84 91 ARG A C 1
ATOM 665 O O . ARG A 1 91 ? 6.480 -6.864 -27.628 1.00 62.84 91 ARG A O 1
ATOM 672 N N . GLY A 1 92 ? 8.683 -7.051 -28.010 1.00 74.62 92 GLY A N 1
ATOM 673 C CA . GLY A 1 92 ? 9.009 -7.471 -26.646 1.00 74.62 92 GLY A CA 1
ATOM 674 C C . GLY A 1 92 ? 8.574 -6.386 -25.661 1.00 74.62 92 GLY A C 1
ATOM 675 O O . GLY A 1 92 ? 8.909 -5.214 -25.859 1.00 74.62 92 GLY A O 1
ATOM 676 N N . VAL A 1 93 ? 7.801 -6.764 -24.649 1.00 84.94 93 VAL A N 1
ATOM 677 C CA . VAL A 1 93 ? 7.344 -5.884 -23.571 1.00 84.94 93 VAL A CA 1
ATOM 678 C C . VAL A 1 93 ? 7.794 -6.471 -22.244 1.00 84.94 93 VAL A C 1
ATOM 680 O O . VAL A 1 93 ? 7.802 -7.687 -22.068 1.00 84.94 93 VAL A O 1
ATOM 683 N N . ILE A 1 94 ? 8.185 -5.601 -21.324 1.00 85.12 94 ILE A N 1
ATOM 684 C CA . ILE A 1 94 ? 8.445 -5.957 -19.933 1.00 85.12 94 ILE A CA 1
ATOM 685 C C . ILE A 1 94 ? 7.201 -5.540 -19.160 1.00 85.12 94 ILE A C 1
ATOM 687 O O . ILE A 1 94 ? 6.804 -4.379 -19.219 1.00 85.12 94 ILE A O 1
ATOM 691 N N . VAL A 1 95 ? 6.575 -6.484 -18.466 1.00 88.31 95 VAL A N 1
ATOM 692 C CA . VAL A 1 95 ? 5.425 -6.207 -17.604 1.00 88.31 95 VAL A CA 1
ATOM 693 C C . VAL A 1 95 ? 5.904 -6.292 -16.165 1.00 88.31 95 VAL A C 1
ATOM 695 O O . VAL A 1 95 ? 6.322 -7.359 -15.717 1.00 88.31 95 VAL A O 1
ATOM 698 N N . THR A 1 96 ? 5.877 -5.172 -15.449 1.00 90.81 96 THR A N 1
ATOM 699 C CA . THR A 1 96 ? 6.167 -5.135 -14.012 1.00 90.81 96 THR A CA 1
ATOM 700 C C . THR A 1 96 ? 4.892 -4.845 -13.243 1.00 90.81 96 THR A C 1
ATOM 702 O O . THR A 1 96 ? 4.067 -4.041 -13.662 1.00 90.81 96 THR A O 1
ATOM 705 N N . GLN A 1 97 ? 4.706 -5.506 -12.106 1.00 91.06 97 GLN A N 1
ATOM 706 C CA . GLN A 1 97 ? 3.562 -5.260 -11.239 1.00 91.06 97 GLN A CA 1
ATOM 707 C C . GLN A 1 97 ? 4.017 -5.273 -9.788 1.00 91.06 97 GLN A C 1
ATOM 709 O O . GLN A 1 97 ? 4.667 -6.221 -9.346 1.00 91.06 97 GLN A O 1
ATOM 714 N N . THR A 1 98 ? 3.646 -4.236 -9.039 1.00 90.12 98 THR A N 1
ATOM 715 C CA . THR A 1 98 ? 3.826 -4.223 -7.588 1.00 90.12 98 THR A CA 1
ATOM 716 C C . THR A 1 98 ? 2.713 -5.058 -6.955 1.00 90.12 98 THR A C 1
ATOM 718 O O . THR A 1 98 ? 1.544 -4.688 -7.074 1.00 90.12 98 THR A O 1
ATOM 721 N N . PRO A 1 99 ? 3.022 -6.187 -6.299 1.00 90.19 99 PRO A N 1
ATOM 722 C CA . PRO A 1 99 ? 1.998 -7.030 -5.699 1.00 90.19 99 PRO A CA 1
ATOM 723 C C . PRO A 1 99 ? 1.472 -6.424 -4.392 1.00 90.19 99 PRO A C 1
ATOM 725 O O . PRO A 1 99 ? 2.208 -5.752 -3.671 1.00 90.19 99 PRO A O 1
ATOM 728 N N . ALA A 1 100 ? 0.223 -6.739 -4.042 1.00 90.88 100 ALA A N 1
ATOM 729 C CA . ALA A 1 100 ? -0.358 -6.328 -2.767 1.00 90.88 100 ALA A CA 1
ATOM 730 C C . ALA A 1 100 ? 0.392 -6.948 -1.568 1.00 90.88 100 ALA A C 1
ATOM 732 O O . ALA A 1 100 ? 0.788 -8.122 -1.567 1.00 90.88 100 ALA A O 1
ATOM 733 N N . ARG A 1 101 ? 0.579 -6.137 -0.532 1.00 88.94 101 ARG A N 1
ATOM 734 C CA . ARG A 1 101 ? 1.187 -6.416 0.776 1.00 88.94 101 ARG A CA 1
ATOM 735 C C . ARG A 1 101 ? 0.320 -5.769 1.870 1.00 88.94 101 ARG A C 1
ATOM 737 O O . ARG A 1 101 ? 0.747 -4.808 2.511 1.00 88.94 101 ARG A O 1
ATOM 744 N N . PRO A 1 102 ? -0.907 -6.278 2.074 1.00 88.88 102 PRO A N 1
ATOM 745 C CA . PRO A 1 102 ? -1.863 -5.657 2.976 1.00 88.88 102 PRO A CA 1
ATOM 746 C C . PRO A 1 102 ? -1.385 -5.717 4.428 1.00 88.88 102 PRO A C 1
ATOM 748 O O . PRO A 1 102 ? -0.938 -6.765 4.906 1.00 88.88 102 PRO A O 1
ATOM 751 N N . PHE A 1 103 ? -1.495 -4.593 5.130 1.00 86.81 103 PHE A N 1
ATOM 752 C CA . PHE A 1 103 ? -1.035 -4.429 6.511 1.00 86.81 103 PHE A CA 1
ATOM 753 C C . PHE A 1 103 ? -2.142 -3.920 7.442 1.00 86.81 103 PHE A C 1
ATOM 755 O O . PHE A 1 103 ? -2.125 -4.259 8.626 1.00 86.81 103 PHE A O 1
ATOM 762 N N . LEU A 1 104 ? -3.142 -3.198 6.921 1.00 87.81 104 LEU A N 1
ATOM 763 C CA . LEU A 1 104 ? -4.300 -2.747 7.704 1.00 87.81 104 LEU A CA 1
ATOM 764 C C . LEU A 1 104 ? -5.480 -3.719 7.608 1.00 87.81 104 LEU A C 1
ATOM 766 O O . LEU A 1 104 ? -6.026 -4.139 8.634 1.00 87.81 104 LEU A O 1
ATOM 770 N N . ARG A 1 105 ? -5.872 -4.135 6.395 1.00 88.62 105 ARG A N 1
ATOM 771 C CA . ARG A 1 105 ? -7.071 -4.973 6.198 1.00 88.62 105 ARG A CA 1
ATOM 772 C C . ARG A 1 105 ? -7.033 -6.300 6.959 1.00 88.62 105 ARG A C 1
ATOM 774 O O . ARG A 1 105 ? -8.077 -6.659 7.503 1.00 88.62 105 ARG A O 1
ATOM 781 N N . PRO A 1 106 ? -5.904 -7.030 7.067 1.00 90.94 106 PRO A N 1
ATOM 782 C CA . PRO A 1 106 ? -5.872 -8.279 7.823 1.00 90.94 106 PRO A CA 1
ATOM 783 C C . PRO A 1 106 ? -6.121 -8.055 9.320 1.00 90.94 106 PRO A C 1
ATOM 785 O O . PRO A 1 106 ? -6.840 -8.834 9.949 1.00 90.94 106 PRO A O 1
ATOM 788 N N . ALA A 1 107 ? -5.583 -6.967 9.882 1.00 87.94 107 ALA A N 1
ATOM 789 C CA . ALA A 1 107 ? -5.812 -6.591 11.273 1.00 87.94 107 ALA A CA 1
ATOM 790 C C . ALA A 1 107 ? -7.278 -6.203 11.504 1.00 87.94 107 ALA A C 1
ATOM 792 O O . ALA A 1 107 ? -7.905 -6.702 12.439 1.00 87.94 107 ALA A O 1
ATOM 793 N N . PHE A 1 108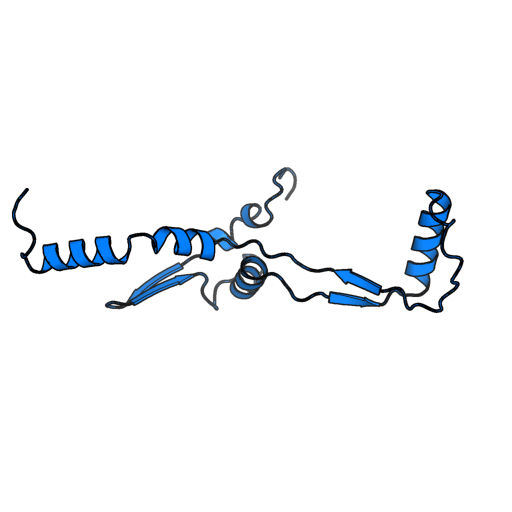 ? -7.864 -5.403 10.608 1.00 87.62 108 PHE A N 1
ATOM 794 C CA . PHE A 1 108 ? -9.283 -5.053 10.677 1.00 87.62 108 PHE A CA 1
ATOM 795 C C . PHE A 1 108 ? -10.201 -6.260 10.511 1.00 87.62 108 PHE A C 1
ATOM 797 O O . PHE A 1 108 ? -11.187 -6.373 11.234 1.00 87.62 108 PHE A O 1
ATOM 804 N N . ALA A 1 109 ? -9.882 -7.187 9.607 1.00 90.31 109 ALA A N 1
ATOM 805 C CA . ALA A 1 109 ? -10.659 -8.408 9.422 1.00 90.31 109 ALA A CA 1
ATOM 806 C C . ALA A 1 109 ? -10.695 -9.243 10.708 1.00 90.31 109 ALA A C 1
ATOM 808 O O . ALA A 1 109 ? -11.765 -9.697 11.109 1.00 90.31 109 ALA A O 1
ATOM 809 N N . ARG A 1 110 ? -9.554 -9.381 11.397 1.00 89.50 110 ARG A N 1
ATOM 810 C CA . ARG A 1 110 ? -9.505 -10.032 12.712 1.00 89.50 110 ARG A CA 1
ATOM 811 C C . ARG A 1 110 ? -10.256 -9.244 13.776 1.00 89.50 110 ARG A C 1
ATOM 813 O O . ARG A 1 110 ? -11.017 -9.833 14.531 1.00 89.50 110 ARG A O 1
ATOM 820 N N . PHE A 1 111 ? -10.095 -7.924 13.824 1.00 85.44 111 PHE A N 1
ATOM 821 C CA . PHE A 1 111 ? -10.772 -7.102 14.826 1.00 85.44 111 PHE A CA 1
ATOM 822 C C . PHE A 1 111 ? -12.296 -7.120 14.663 1.00 85.44 111 PHE A C 1
ATOM 824 O O . PHE A 1 111 ? -13.019 -7.146 15.655 1.00 85.44 111 PHE A O 1
ATOM 831 N N . ARG A 1 112 ? -12.807 -7.181 13.429 1.00 86.75 112 ARG A N 1
ATOM 832 C CA . ARG A 1 112 ? -14.248 -7.317 13.162 1.00 86.75 112 ARG A CA 1
ATOM 833 C C . ARG A 1 112 ? -14.842 -8.587 13.771 1.00 86.75 112 ARG A C 1
ATOM 835 O O . ARG A 1 112 ? -16.012 -8.582 14.148 1.00 86.75 112 ARG A O 1
ATOM 842 N N . GLN A 1 113 ? -14.057 -9.654 13.925 1.00 91.62 113 GLN A N 1
ATOM 843 C CA . GLN A 1 113 ? -14.532 -10.883 14.558 1.00 91.62 113 GLN A CA 1
ATOM 844 C C . GLN A 1 113 ? -14.909 -10.604 16.019 1.00 91.62 113 GLN A C 1
ATOM 846 O O . GLN A 1 113 ? -14.096 -10.155 16.830 1.00 91.62 113 GLN A O 1
ATOM 851 N N . GLY A 1 114 ? -16.182 -10.822 16.352 1.00 87.38 114 GLY A N 1
ATOM 852 C CA . GLY A 1 114 ? -16.722 -10.565 17.688 1.00 87.38 114 GLY A CA 1
ATOM 853 C C . GLY A 1 114 ? -16.855 -9.084 18.060 1.00 87.38 114 GLY A C 1
ATOM 854 O O . GLY A 1 114 ? -17.151 -8.799 19.219 1.00 87.38 114 GLY A O 1
ATOM 855 N N . ALA A 1 115 ? -16.666 -8.148 17.119 1.00 86.69 115 ALA A N 1
ATOM 856 C CA . ALA A 1 115 ? -16.825 -6.716 17.381 1.00 86.69 115 ALA A CA 1
ATOM 857 C C . ALA A 1 115 ? -18.237 -6.392 17.885 1.00 86.69 115 ALA A C 1
ATOM 859 O O . ALA A 1 115 ? -18.365 -5.740 18.914 1.00 86.69 115 ALA A O 1
ATOM 860 N N . SER A 1 116 ? -19.278 -6.947 17.255 1.00 84.81 116 SER A N 1
ATOM 861 C CA . SER A 1 116 ? -20.671 -6.766 17.687 1.00 84.81 116 SER A CA 1
ATOM 862 C C . SER A 1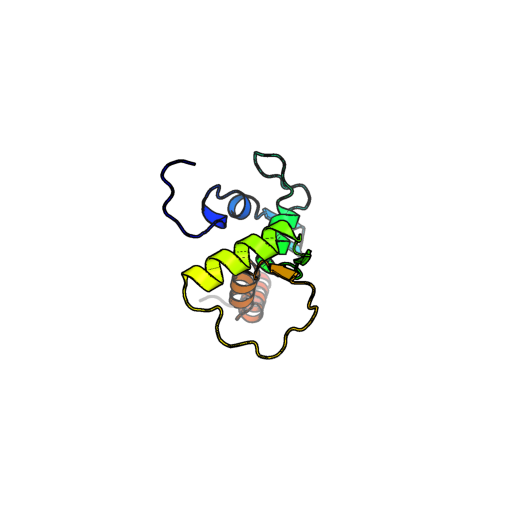 116 ? -20.909 -7.278 19.108 1.00 84.81 116 SER A C 1
ATOM 864 O O . SER A 1 116 ? -21.536 -6.595 19.905 1.00 84.81 116 SER A O 1
ATOM 866 N N . ARG A 1 117 ? -20.350 -8.443 19.469 1.00 89.88 117 ARG A N 1
ATOM 867 C CA . ARG A 1 117 ? -20.468 -8.986 20.833 1.00 89.88 117 ARG A CA 1
ATOM 868 C C . ARG A 1 117 ? -19.794 -8.075 21.858 1.00 89.88 117 ARG A C 1
ATOM 870 O O . ARG A 1 117 ? -20.374 -7.814 22.904 1.00 89.88 117 ARG A O 1
ATOM 877 N N . ARG A 1 118 ? -18.580 -7.592 21.567 1.00 87.31 118 ARG A N 1
ATOM 878 C CA . ARG A 1 118 ? -17.847 -6.676 22.460 1.00 87.31 118 ARG A CA 1
ATOM 879 C C . ARG A 1 118 ? -18.546 -5.326 22.584 1.00 87.31 118 ARG A C 1
ATOM 881 O O . ARG A 1 118 ? -18.617 -4.792 23.683 1.00 87.31 118 ARG A O 1
ATOM 888 N N . PHE A 1 119 ? -19.078 -4.814 21.479 1.00 85.38 119 PHE A N 1
ATOM 889 C CA . PHE A 1 119 ? -19.851 -3.581 21.447 1.00 85.38 119 PHE A CA 1
ATOM 890 C C . PHE A 1 119 ? -21.121 -3.704 22.294 1.00 85.38 119 PHE A C 1
ATOM 892 O O . PHE A 1 119 ? -21.304 -2.926 23.219 1.00 85.38 119 PHE A O 1
ATOM 899 N N . LEU A 1 120 ? -21.939 -4.737 22.070 1.00 88.56 120 LEU A N 1
ATOM 900 C CA . LEU A 1 120 ? -23.152 -4.967 22.860 1.00 88.56 120 LEU A CA 1
ATOM 901 C C . LEU A 1 120 ? -22.845 -5.187 24.345 1.00 88.56 120 LEU A C 1
ATOM 903 O O . LEU A 1 120 ? -23.556 -4.660 25.191 1.00 88.56 120 LEU A O 1
ATOM 907 N N . ALA A 1 121 ? -21.770 -5.909 24.676 1.00 88.56 121 ALA A N 1
ATOM 908 C CA . ALA A 1 121 ? -21.335 -6.072 26.062 1.00 88.56 121 ALA A CA 1
ATOM 909 C C . ALA A 1 121 ? -20.921 -4.736 26.707 1.00 88.56 121 ALA A C 1
ATOM 911 O O . ALA A 1 121 ? -21.224 -4.497 27.874 1.00 88.56 121 ALA A O 1
ATOM 912 N N . ARG A 1 122 ? -20.253 -3.853 25.950 1.00 84.69 122 ARG A N 1
ATOM 913 C CA . ARG A 1 122 ? -19.892 -2.498 26.393 1.00 84.69 122 ARG A CA 1
ATOM 914 C C . ARG A 1 122 ? -21.141 -1.649 26.635 1.00 84.69 122 ARG A C 1
ATOM 916 O O . ARG A 1 122 ? -21.274 -1.087 27.714 1.00 84.69 122 ARG A O 1
ATOM 923 N N . VAL A 1 123 ? -22.067 -1.629 25.677 1.00 86.62 123 VAL A N 1
ATOM 924 C CA . VAL A 1 123 ? -23.329 -0.879 25.764 1.00 86.62 123 VAL A CA 1
ATOM 925 C C . VAL A 1 123 ? -24.186 -1.381 26.927 1.00 86.62 123 VAL A C 1
ATOM 927 O O . VAL A 1 123 ? -24.650 -0.584 27.732 1.00 86.62 123 VAL A O 1
ATOM 930 N N . ALA A 1 124 ? -24.344 -2.699 27.086 1.00 86.88 124 ALA A N 1
ATOM 931 C CA . ALA A 1 124 ? -25.082 -3.278 28.210 1.00 86.88 124 ALA A CA 1
ATOM 932 C C . ALA A 1 124 ? -24.459 -2.913 29.569 1.00 86.88 124 ALA A C 1
ATOM 934 O O . ALA A 1 124 ? -25.189 -2.651 30.524 1.00 86.88 124 ALA A O 1
ATOM 935 N N . LYS A 1 125 ? -23.122 -2.854 29.653 1.00 87.50 125 LYS A N 1
ATOM 936 C CA . LYS A 1 125 ? -22.409 -2.398 30.852 1.00 87.50 125 LYS A CA 1
ATOM 937 C C . LYS A 1 125 ? -22.647 -0.910 31.134 1.00 87.50 125 LYS A C 1
ATOM 939 O O . LYS A 1 125 ? -22.882 -0.552 32.281 1.00 87.50 125 LYS A O 1
ATOM 944 N N . GLU A 1 126 ? -22.595 -0.056 30.116 1.00 86.00 126 GLU A N 1
ATOM 945 C CA . GLU A 1 126 ? -22.794 1.395 30.265 1.00 86.00 126 GLU A CA 1
ATOM 946 C C . GLU A 1 126 ? -24.258 1.764 30.562 1.00 86.00 126 GLU A C 1
ATOM 948 O O . GLU A 1 126 ? -24.509 2.712 31.299 1.00 86.00 126 GLU A O 1
ATOM 953 N N . LEU A 1 127 ? -25.220 0.965 30.088 1.00 87.19 127 LEU A N 1
ATOM 954 C CA . LEU A 1 127 ? -26.650 1.107 30.398 1.00 87.19 127 LEU A CA 1
ATOM 955 C C . LEU A 1 127 ? -27.061 0.484 31.747 1.00 87.19 127 LEU A C 1
ATOM 957 O O . LEU A 1 127 ? -28.242 0.502 32.087 1.00 87.19 127 LEU A O 1
ATOM 961 N N . GLY A 1 128 ? -26.129 -0.111 32.501 1.00 82.19 128 GLY A N 1
ATOM 962 C CA . GLY A 1 128 ? -26.430 -0.777 33.776 1.00 82.19 128 GLY A CA 1
ATOM 963 C C . GLY A 1 128 ? -27.264 -2.060 33.644 1.00 82.19 128 GLY A C 1
ATOM 964 O O . GLY A 1 128 ? -27.773 -2.569 34.638 1.00 82.19 128 GLY A O 1
ATOM 965 N N . LEU A 1 129 ? -27.398 -2.597 32.427 1.00 74.06 129 LEU A N 1
ATOM 966 C CA . LEU A 1 129 ? -28.128 -3.835 32.122 1.00 74.06 129 LEU A CA 1
ATOM 967 C C . LEU A 1 129 ? -27.256 -5.092 32.302 1.00 74.06 129 LEU A C 1
ATOM 969 O O . LEU A 1 129 ? -27.765 -6.211 32.287 1.00 74.06 129 LEU A O 1
ATOM 973 N N . GLY A 1 130 ? -25.941 -4.924 32.469 1.00 61.06 130 GLY A N 1
ATOM 974 C CA . GLY A 1 130 ? -25.031 -5.975 32.923 1.00 61.06 130 GLY A CA 1
ATOM 975 C C . GLY A 1 130 ? -24.927 -5.966 34.447 1.00 61.06 130 GLY A C 1
ATOM 976 O O . GLY A 1 130 ? -24.224 -5.122 34.993 1.00 61.06 130 GLY A O 1
ATOM 977 N N . GLY A 1 131 ? -25.638 -6.871 35.128 1.00 52.12 131 GLY A N 1
ATOM 978 C CA . GLY A 1 131 ? -25.573 -7.038 36.590 1.00 52.12 131 GLY A CA 1
ATOM 979 C C . GLY A 1 131 ? -24.166 -7.379 37.128 1.00 52.12 131 GLY A C 1
ATOM 980 O O . GLY A 1 131 ? -23.257 -7.647 36.341 1.00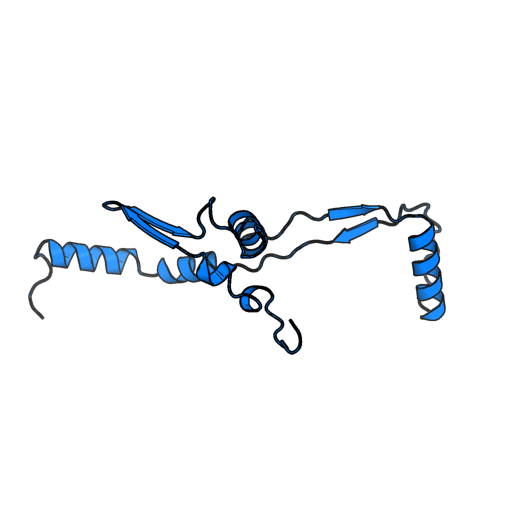 52.12 131 GLY A O 1
ATOM 981 N N . PRO A 1 132 ? -23.964 -7.359 38.463 1.00 57.41 132 PRO A N 1
ATOM 982 C CA . PRO A 1 132 ? -22.643 -7.466 39.082 1.00 57.41 132 PRO A CA 1
ATOM 983 C C . PRO A 1 132 ? -22.122 -8.914 39.064 1.00 57.41 132 PRO A C 1
ATOM 985 O O . PRO A 1 132 ? -22.838 -9.827 39.474 1.00 57.41 132 PRO A O 1
ATOM 988 N N . GLY A 1 133 ? -20.870 -9.110 38.632 1.00 43.03 133 GLY A N 1
ATOM 989 C CA . GLY A 1 133 ? -20.165 -10.401 38.643 1.00 43.03 133 GLY A CA 1
ATOM 990 C C . GLY A 1 133 ? -19.183 -10.550 37.495 1.00 43.03 133 GLY A C 1
ATOM 991 O O . GLY A 1 133 ? -19.597 -11.098 36.452 1.00 43.03 133 GLY A O 1
#

Foldseek 3Di:
DPPDPDPDPCPPQVLLVVQFDWDDDPPDIDTHGDQCRADPVRHGSRVVLCCQAAWDDKDKAFDDPVNVVVVCVVCVVVVNNPDCPPPDPDRDIDIDIGHHNRDPVVVVVVCPVCVVVVVVVVVCVVVVVDDDD

pLDDT: mean 80.55, std 14.38, range [40.84, 92.44]

Radius of gyration: 25.28 Å; chains: 1; bounding box: 53×38×75 Å

Sequence (133 aa):
LAGFNGTKALLVSGALRNSISVVVEGDEAFIGVSRTAKSPDGESLVDVAQLQEYGGPPVVIPMTPKMRRFLFALLRQAGLAGESRNSGRGRGVIVTQTPARPFLRPAFARFRQGASRRFLARVAKELGLGGPG

Secondary structure (DSSP, 8-state):
--S---S-HHHHS-HHHHTEEEEEETTEEEEEE-TT-B-TTS-BHHHHHHHHHH-PPPEEEEPPHHHHHHHHHHHHHTT--S----------EEEE------SSHHHHHHHHTTHHHHHHHHHHHHTT-S---